Protein AF-A0A1H8GVK2-F1 (afdb_monomer)

Mean predicted aligned error: 4.05 Å

Structure (mmCIF, N/CA/C/O backbone):
data_AF-A0A1H8GVK2-F1
#
_entry.id   AF-A0A1H8GVK2-F1
#
loop_
_atom_site.group_PDB
_atom_site.id
_atom_site.type_symbol
_atom_site.label_atom_id
_atom_site.label_alt_id
_atom_site.label_comp_id
_atom_site.label_asym_id
_atom_site.label_entity_id
_atom_site.label_seq_id
_atom_site.pdbx_PDB_ins_code
_atom_site.Cartn_x
_atom_site.Cartn_y
_atom_site.Cartn_z
_atom_site.occupancy
_atom_site.B_iso_or_equiv
_atom_site.auth_seq_id
_atom_site.auth_comp_id
_atom_site.auth_asym_id
_atom_site.auth_atom_id
_atom_site.pdbx_PDB_model_num
ATOM 1 N N . MET A 1 1 ? -9.657 -11.598 -10.202 1.00 57.25 1 MET A N 1
ATOM 2 C CA . MET A 1 1 ? -8.894 -12.068 -9.024 1.00 57.25 1 MET A CA 1
ATOM 3 C C . MET A 1 1 ? -9.587 -13.313 -8.484 1.00 57.25 1 MET A C 1
ATOM 5 O O . MET A 1 1 ? -10.770 -13.488 -8.755 1.00 57.25 1 MET A O 1
ATOM 9 N N . SER A 1 2 ? -8.881 -14.233 -7.821 1.00 65.62 2 SER A N 1
ATOM 10 C CA . SER A 1 2 ? -9.543 -15.390 -7.204 1.00 65.62 2 SER A CA 1
ATOM 11 C C . SER A 1 2 ? -10.365 -14.915 -6.002 1.00 65.62 2 SER A C 1
ATOM 13 O O . SER A 1 2 ? -9.901 -14.083 -5.225 1.00 65.62 2 SER A O 1
ATOM 15 N N . ARG A 1 3 ? -11.577 -15.454 -5.830 1.00 71.75 3 ARG A N 1
ATOM 16 C CA . ARG A 1 3 ? -12.518 -15.092 -4.748 1.00 71.75 3 ARG A CA 1
ATOM 17 C C . ARG A 1 3 ? -11.887 -15.148 -3.344 1.00 71.75 3 ARG A C 1
ATOM 19 O O . ARG A 1 3 ? -12.294 -14.423 -2.450 1.00 71.75 3 ARG A O 1
ATOM 26 N N . ASN A 1 4 ? -10.864 -15.989 -3.181 1.00 83.06 4 ASN A N 1
ATOM 27 C CA . ASN A 1 4 ? -10.121 -16.180 -1.938 1.00 83.06 4 ASN A CA 1
ATOM 28 C C . ASN A 1 4 ? -9.144 -15.022 -1.627 1.00 83.06 4 ASN A C 1
ATOM 30 O O . ASN A 1 4 ? -8.971 -14.650 -0.472 1.00 83.06 4 ASN A O 1
ATOM 34 N N . LYS A 1 5 ? -8.533 -14.408 -2.656 1.00 85.19 5 LYS A N 1
ATOM 35 C CA . LYS A 1 5 ? -7.592 -13.281 -2.491 1.00 85.19 5 LYS A CA 1
ATOM 36 C C . LYS A 1 5 ? -8.316 -12.029 -1.985 1.00 85.19 5 LYS A C 1
ATOM 38 O O . LYS A 1 5 ? -7.831 -11.357 -1.083 1.00 85.19 5 LYS A O 1
ATOM 43 N N . GLU A 1 6 ? -9.484 -11.736 -2.553 1.00 88.44 6 GLU A N 1
ATOM 44 C CA . GLU A 1 6 ? -10.308 -10.584 -2.160 1.00 88.44 6 GLU A CA 1
ATOM 45 C C . GLU A 1 6 ? -10.819 -10.703 -0.720 1.00 88.44 6 GLU A C 1
ATOM 47 O O . GLU A 1 6 ? -10.775 -9.729 0.030 1.00 88.44 6 GLU A O 1
ATOM 52 N N . GLU A 1 7 ? -11.254 -11.898 -0.318 1.00 91.88 7 GLU A N 1
ATOM 53 C CA . GLU A 1 7 ? -11.709 -12.155 1.049 1.00 91.88 7 GLU A CA 1
ATOM 54 C C . GLU A 1 7 ? -10.575 -11.981 2.065 1.00 91.88 7 GLU A C 1
ATOM 56 O O . GLU A 1 7 ? -10.741 -11.290 3.071 1.00 91.88 7 GLU A O 1
ATOM 61 N N . LEU A 1 8 ? -9.385 -12.509 1.762 1.00 93.06 8 LEU A N 1
ATOM 62 C CA . LEU A 1 8 ? -8.211 -12.339 2.615 1.00 93.06 8 LEU A CA 1
ATOM 63 C C . LEU A 1 8 ? -7.835 -10.859 2.788 1.00 93.06 8 LEU A C 1
ATOM 65 O O . LEU A 1 8 ? -7.588 -10.410 3.905 1.00 93.06 8 LEU A O 1
ATOM 69 N N . ILE A 1 9 ? -7.851 -10.076 1.704 1.00 93.75 9 ILE A N 1
ATOM 70 C CA . ILE A 1 9 ? -7.596 -8.628 1.759 1.00 93.75 9 ILE A CA 1
ATOM 71 C C . ILE A 1 9 ? -8.624 -7.924 2.653 1.00 93.75 9 ILE A C 1
ATOM 73 O O . ILE A 1 9 ? -8.256 -7.054 3.441 1.00 93.75 9 ILE A O 1
ATOM 77 N N . ARG A 1 10 ? -9.907 -8.296 2.563 1.00 93.50 10 ARG A N 1
ATOM 78 C CA . ARG A 1 10 ? -10.968 -7.707 3.395 1.00 93.50 10 ARG A CA 1
ATOM 79 C C . ARG A 1 10 ? -10.780 -8.015 4.875 1.00 93.50 10 ARG A C 1
ATOM 81 O O . ARG A 1 10 ? -10.919 -7.108 5.691 1.00 93.50 10 ARG A O 1
ATOM 88 N N . GLN A 1 11 ? -10.440 -9.255 5.215 1.00 94.81 11 GLN A N 1
ATOM 89 C CA . GLN A 1 11 ? -10.180 -9.657 6.600 1.00 94.81 11 GLN A CA 1
ATOM 90 C C . GLN A 1 11 ? -8.960 -8.929 7.174 1.00 94.81 11 GLN A C 1
ATOM 92 O O . GLN A 1 11 ? -9.027 -8.384 8.276 1.00 94.81 11 GLN A O 1
ATOM 97 N N . LEU A 1 12 ? -7.877 -8.832 6.396 1.00 96.31 12 LEU A N 1
ATOM 98 C CA . LEU A 1 12 ? -6.704 -8.042 6.770 1.00 96.31 12 LEU A CA 1
ATOM 99 C C . LEU A 1 12 ? -7.055 -6.560 6.953 1.00 96.31 12 LEU A C 1
ATOM 101 O O . LEU A 1 12 ? -6.561 -5.929 7.883 1.00 96.31 12 LEU A O 1
ATOM 105 N N . ALA A 1 13 ? -7.928 -6.003 6.108 1.00 95.81 13 ALA A N 1
ATOM 106 C CA . ALA A 1 13 ? -8.309 -4.597 6.189 1.00 95.81 13 ALA A CA 1
ATOM 107 C C . ALA A 1 13 ? -9.042 -4.272 7.497 1.00 95.81 13 ALA A C 1
ATOM 109 O O . ALA A 1 13 ? -8.780 -3.222 8.070 1.00 95.81 13 ALA A O 1
ATOM 110 N N . ILE A 1 14 ? -9.909 -5.168 7.988 1.00 95.94 14 ILE A N 1
ATOM 111 C CA . ILE A 1 14 ? -10.600 -4.997 9.280 1.00 95.94 14 ILE A CA 1
ATOM 112 C C . ILE A 1 14 ? -9.579 -4.936 10.418 1.00 95.94 14 ILE A C 1
ATOM 114 O O . ILE A 1 14 ? -9.578 -3.983 11.192 1.00 95.94 14 ILE A O 1
ATOM 118 N N . LYS A 1 15 ? -8.656 -5.902 10.464 1.00 96.31 15 LYS A N 1
ATOM 119 C CA . LYS A 1 15 ? -7.621 -5.954 11.502 1.00 96.31 15 LYS A CA 1
ATOM 120 C C . LYS A 1 15 ? -6.723 -4.710 11.486 1.00 96.31 15 LYS A C 1
ATOM 122 O O . LYS A 1 15 ? -6.483 -4.100 12.521 1.00 96.31 15 LYS A O 1
ATOM 127 N N . ILE A 1 16 ? -6.250 -4.309 10.305 1.00 95.75 16 ILE A N 1
ATOM 128 C CA . ILE A 1 16 ? -5.395 -3.122 10.155 1.00 95.75 16 ILE A CA 1
ATOM 129 C C . ILE A 1 16 ? -6.167 -1.844 10.509 1.00 95.75 16 ILE A C 1
ATOM 131 O O . ILE A 1 16 ? -5.592 -0.913 11.065 1.00 95.75 16 ILE A O 1
ATOM 135 N N . GLU A 1 17 ? -7.460 -1.771 10.188 1.00 94.88 17 GLU A N 1
ATOM 136 C CA . GLU A 1 17 ? -8.309 -0.638 10.556 1.00 94.88 17 GLU A CA 1
ATOM 137 C C . GLU A 1 17 ? -8.415 -0.480 12.078 1.00 94.88 17 GLU A C 1
ATOM 139 O O . GLU A 1 17 ? -8.245 0.636 12.571 1.00 94.88 17 GLU A O 1
ATOM 144 N N . GLU A 1 18 ? -8.645 -1.570 12.814 1.00 9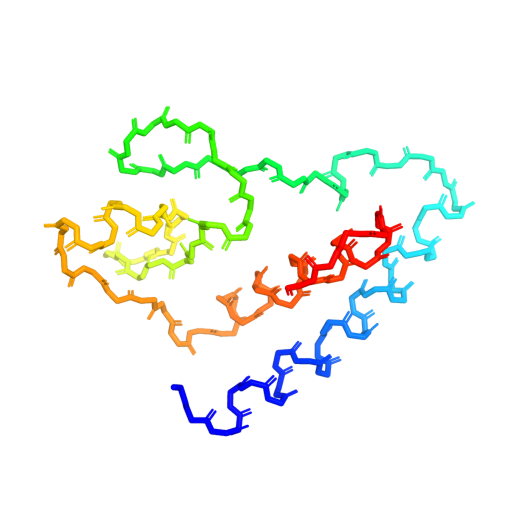5.00 18 GLU A N 1
ATOM 145 C CA . GLU A 1 18 ? -8.667 -1.573 14.284 1.00 95.00 18 GLU A CA 1
ATOM 146 C C . GLU A 1 18 ? -7.331 -1.078 14.857 1.00 95.00 18 GLU A C 1
ATOM 148 O O . GLU A 1 18 ? -7.305 -0.122 15.635 1.00 95.00 18 GLU A O 1
ATOM 153 N N . GLU A 1 19 ? -6.209 -1.629 14.383 1.00 93.25 19 GLU A N 1
ATOM 154 C CA . GLU A 1 19 ? -4.863 -1.221 14.810 1.00 93.25 19 GLU A CA 1
ATOM 155 C C . GLU A 1 19 ? -4.577 0.265 14.515 1.00 93.25 19 GLU A C 1
ATOM 157 O O . GLU A 1 19 ? -4.022 0.987 15.350 1.00 93.25 19 GLU A O 1
ATOM 162 N N . LEU A 1 20 ? -4.964 0.755 13.332 1.00 92.06 20 LEU A N 1
ATOM 163 C CA . LEU A 1 20 ? -4.798 2.160 12.953 1.00 92.06 20 LEU A CA 1
ATOM 164 C C . LEU A 1 20 ? -5.650 3.084 13.829 1.00 92.06 20 LEU A C 1
ATOM 166 O O . LEU A 1 20 ? -5.158 4.133 14.248 1.00 92.06 20 LEU A O 1
ATOM 170 N N . ARG A 1 21 ? -6.903 2.715 14.121 1.00 90.81 21 ARG A N 1
ATOM 171 C CA . ARG A 1 21 ? -7.797 3.493 14.995 1.00 90.81 21 ARG A CA 1
ATOM 172 C C . ARG A 1 21 ? -7.239 3.589 16.412 1.00 90.81 21 ARG A C 1
ATOM 174 O O . ARG A 1 21 ? -7.174 4.695 16.947 1.00 90.81 21 ARG A O 1
ATOM 181 N N . ASP A 1 22 ? -6.750 2.485 16.967 1.00 92.19 22 ASP A N 1
ATOM 182 C CA . ASP A 1 22 ? -6.116 2.460 18.289 1.00 92.19 22 ASP A CA 1
ATOM 183 C C . ASP A 1 22 ? -4.874 3.353 18.360 1.00 92.19 22 ASP A C 1
ATOM 185 O O . ASP A 1 22 ? -4.652 4.047 19.355 1.00 92.19 22 ASP A O 1
ATOM 189 N N . MET A 1 23 ? -4.057 3.377 17.302 1.00 89.56 23 MET A N 1
ATOM 190 C CA . MET A 1 23 ? -2.911 4.286 17.225 1.00 89.56 23 MET A CA 1
ATOM 191 C C . MET A 1 23 ? -3.347 5.751 17.130 1.00 89.56 23 MET A C 1
ATOM 193 O O . MET A 1 23 ? -2.784 6.592 17.825 1.00 89.56 23 MET A O 1
ATOM 197 N N . ILE A 1 24 ? -4.366 6.064 16.324 1.00 87.38 24 ILE A N 1
ATOM 198 C CA . ILE A 1 24 ? -4.896 7.431 16.178 1.00 87.38 24 ILE A CA 1
ATOM 199 C C . ILE A 1 24 ? -5.444 7.967 17.509 1.00 87.38 24 ILE A C 1
ATOM 201 O O . ILE A 1 24 ? -5.267 9.148 17.808 1.00 87.38 24 ILE A O 1
ATOM 205 N N . LEU A 1 25 ? -6.064 7.114 18.332 1.00 86.81 25 LEU A N 1
ATOM 206 C CA . LEU A 1 25 ? -6.542 7.494 19.668 1.00 86.81 25 LEU A CA 1
ATOM 207 C C . LEU A 1 25 ? -5.403 7.895 20.618 1.00 86.81 25 LEU A C 1
ATOM 209 O O . LEU A 1 25 ? -5.608 8.730 21.496 1.00 86.81 25 LEU A O 1
ATOM 213 N N . LYS A 1 26 ? -4.202 7.331 20.439 1.00 89.50 26 LYS A N 1
ATOM 214 C CA . LYS A 1 26 ? -3.009 7.669 21.236 1.00 89.50 26 LYS A CA 1
ATOM 215 C C . LYS A 1 26 ? -2.338 8.968 20.774 1.00 89.50 26 LYS A C 1
ATOM 217 O O . LYS A 1 26 ? -1.564 9.549 21.530 1.00 89.50 26 LYS A O 1
ATOM 222 N N . GLY A 1 27 ? -2.640 9.433 19.563 1.00 83.44 27 GLY A N 1
ATOM 223 C CA . GLY A 1 27 ? -2.157 10.698 19.019 1.00 83.44 27 GLY A CA 1
ATOM 224 C C . GLY A 1 27 ? -2.356 10.803 17.502 1.00 83.44 27 GLY A C 1
ATOM 225 O O . GLY A 1 27 ? -2.469 9.791 16.807 1.00 83.44 27 GLY A O 1
ATOM 226 N N . PRO A 1 28 ? -2.391 12.024 16.938 1.00 75.69 28 PRO A N 1
ATOM 227 C CA . PRO A 1 28 ? -2.525 12.199 15.500 1.00 75.69 28 PRO A CA 1
ATOM 228 C C . PRO A 1 28 ? -1.286 11.664 14.770 1.00 75.69 28 PRO A C 1
ATOM 230 O O . PRO A 1 28 ? -0.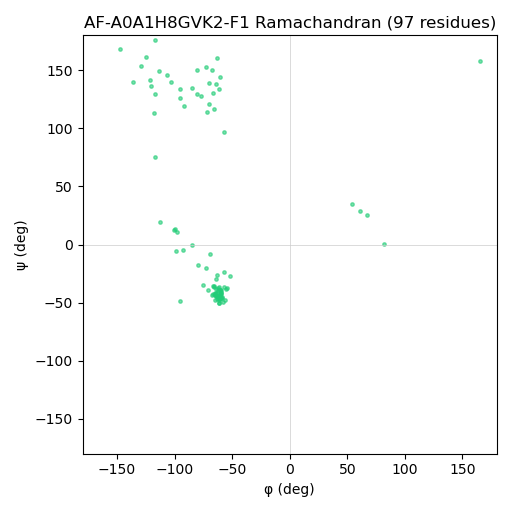186 12.201 14.892 1.00 75.69 28 PRO A O 1
ATOM 233 N N . HIS A 1 29 ? -1.489 10.637 13.944 1.00 80.56 29 HIS A N 1
ATOM 234 C CA . HIS A 1 29 ? -0.457 10.050 13.088 1.00 80.56 29 HIS A CA 1
ATOM 235 C C . HIS A 1 29 ? -0.815 10.213 11.597 1.00 80.56 29 HIS A C 1
ATOM 237 O O . HIS A 1 29 ? -1.227 9.253 10.938 1.00 80.56 29 HIS A O 1
ATOM 243 N N . PRO A 1 30 ? -0.674 11.425 11.023 1.00 77.44 30 PRO A N 1
ATOM 244 C CA . PRO A 1 30 ? -1.068 11.700 9.637 1.00 77.44 30 PRO A CA 1
ATOM 245 C C . PRO A 1 30 ? -0.266 10.891 8.605 1.00 77.44 30 PRO A C 1
ATOM 247 O O . PRO A 1 30 ? -0.776 10.587 7.528 1.00 77.44 30 PRO A O 1
ATOM 250 N N . SER A 1 31 ? 0.963 10.486 8.937 1.00 80.31 31 SER A N 1
ATOM 251 C CA . SER A 1 31 ? 1.785 9.612 8.092 1.00 80.31 31 SER A CA 1
ATOM 252 C C . SER A 1 31 ? 1.208 8.198 7.961 1.00 80.31 31 SER A C 1
ATOM 254 O O . SER A 1 31 ? 1.260 7.621 6.876 1.00 80.31 31 SER A O 1
ATOM 256 N N . LEU A 1 32 ? 0.599 7.660 9.025 1.00 78.62 32 LEU A N 1
ATOM 257 C CA . LEU A 1 32 ? 0.017 6.311 9.043 1.00 78.62 32 LEU A CA 1
ATOM 258 C C . LEU A 1 32 ? -1.279 6.212 8.228 1.00 78.62 32 LEU A C 1
ATOM 260 O O . LEU A 1 32 ? -1.657 5.123 7.806 1.00 78.62 32 LEU A O 1
ATOM 264 N N . THR A 1 33 ? -1.932 7.348 7.968 1.00 84.31 33 THR A N 1
ATOM 265 C CA . THR A 1 33 ? -3.181 7.441 7.193 1.00 84.31 33 THR A CA 1
ATOM 266 C C . THR A 1 33 ? -3.001 8.162 5.853 1.00 84.31 33 THR A C 1
ATOM 268 O O . THR A 1 33 ? -3.965 8.639 5.239 1.00 84.31 33 THR A O 1
ATOM 271 N N . SER A 1 34 ? -1.763 8.264 5.361 1.00 91.50 34 SER A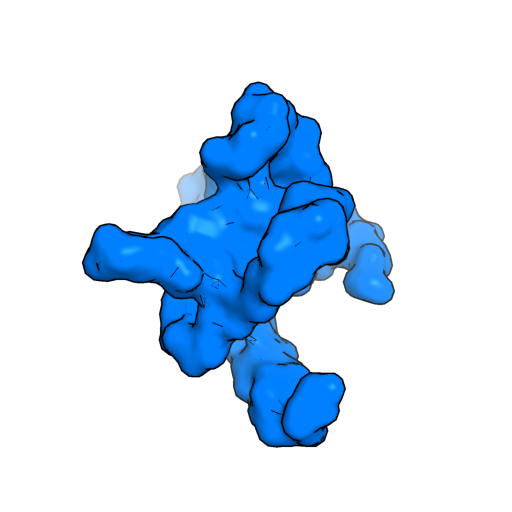 N 1
ATOM 272 C CA . SER A 1 34 ? -1.495 8.861 4.054 1.00 91.50 34 SER A CA 1
ATOM 273 C C . SER A 1 34 ? -2.067 8.000 2.923 1.00 91.50 34 SER A C 1
ATOM 275 O O . SER A 1 34 ? -1.816 6.798 2.833 1.00 91.50 34 SER A O 1
ATOM 277 N N . LEU A 1 35 ? -2.809 8.649 2.022 1.00 93.94 35 LEU A N 1
ATOM 278 C CA . LEU A 1 35 ? -3.281 8.060 0.765 1.00 93.94 35 LEU A CA 1
ATOM 279 C C . LEU A 1 35 ? -2.388 8.435 -0.419 1.00 93.94 35 LEU A C 1
ATOM 281 O O . LEU A 1 35 ? -2.759 8.180 -1.559 1.00 93.94 35 LEU A O 1
ATOM 285 N N . SER A 1 36 ? -1.223 9.030 -0.170 1.00 95.06 36 SER A N 1
ATOM 286 C CA . SER A 1 36 ? -0.218 9.276 -1.200 1.00 95.06 36 SER A CA 1
ATOM 287 C C . SER A 1 36 ? 0.813 8.151 -1.194 1.00 95.06 36 SER A C 1
ATOM 289 O O . SER A 1 36 ? 1.287 7.746 -0.131 1.00 95.06 36 SER A O 1
ATOM 291 N N . ALA A 1 37 ? 1.155 7.642 -2.373 1.00 95.62 37 ALA A N 1
ATOM 292 C CA . ALA A 1 37 ? 2.180 6.628 -2.573 1.00 95.62 37 ALA A CA 1
ATOM 293 C C . ALA A 1 37 ? 3.052 6.987 -3.778 1.00 95.62 37 ALA A C 1
ATOM 295 O O . ALA A 1 37 ? 2.555 7.461 -4.797 1.00 95.62 37 ALA A O 1
ATOM 296 N N . PHE A 1 38 ? 4.356 6.759 -3.659 1.00 96.69 38 PHE A N 1
ATOM 297 C CA . PHE A 1 38 ? 5.320 7.032 -4.719 1.00 96.69 38 PHE A CA 1
ATOM 298 C C . PHE A 1 38 ? 5.408 5.853 -5.691 1.00 96.69 38 PHE A C 1
ATOM 300 O O . PHE A 1 38 ? 5.483 4.706 -5.256 1.00 96.69 38 PHE A O 1
ATOM 307 N N . CYS A 1 39 ? 5.395 6.127 -6.996 1.00 97.81 39 CYS A N 1
ATOM 308 C CA . CYS A 1 39 ? 5.609 5.117 -8.028 1.00 97.81 39 CYS A CA 1
ATOM 309 C C . CYS A 1 39 ? 7.092 5.036 -8.406 1.00 97.81 39 CYS A C 1
ATOM 311 O O . CYS A 1 39 ? 7.631 5.983 -8.980 1.00 97.81 39 CYS A O 1
ATOM 313 N N . SER A 1 40 ? 7.727 3.879 -8.211 1.00 96.94 40 SER A N 1
ATOM 314 C CA . SER A 1 40 ? 9.144 3.675 -8.555 1.00 96.94 40 SER A CA 1
ATOM 315 C C . SER A 1 40 ? 9.426 3.653 -10.063 1.00 96.94 40 SER A C 1
ATOM 317 O O . SER A 1 40 ? 10.584 3.649 -10.463 1.00 96.94 40 SER A O 1
ATOM 319 N N . CYS A 1 41 ? 8.395 3.642 -10.919 1.00 96.62 41 CYS A N 1
ATOM 320 C CA . CYS A 1 41 ? 8.567 3.650 -12.376 1.00 96.62 41 CYS A CA 1
ATOM 321 C C . CYS A 1 41 ? 8.489 5.051 -12.997 1.00 96.62 41 CYS A C 1
ATOM 323 O O . CYS A 1 41 ? 9.323 5.373 -13.838 1.00 96.62 41 CYS A O 1
ATOM 325 N N . CYS A 1 42 ? 7.472 5.854 -12.662 1.00 97.25 42 CYS A N 1
ATOM 326 C CA . CYS A 1 42 ? 7.311 7.207 -13.218 1.00 97.25 42 CYS A CA 1
ATOM 327 C C . CYS A 1 42 ? 7.815 8.314 -12.289 1.00 97.25 42 CYS A C 1
ATOM 329 O O . CYS A 1 42 ? 7.836 9.466 -12.702 1.00 97.25 42 CYS A O 1
ATOM 331 N N . LEU A 1 43 ? 8.233 7.965 -11.067 1.00 97.44 43 LEU A N 1
ATOM 332 C CA . LEU A 1 43 ? 8.746 8.888 -10.053 1.00 97.44 43 LEU A CA 1
ATOM 333 C C . LEU A 1 43 ? 7.734 9.964 -9.623 1.00 97.44 43 LEU A C 1
ATOM 335 O O . LEU A 1 43 ? 8.108 11.054 -9.195 1.00 97.44 43 LEU A O 1
ATOM 339 N N . GLU A 1 44 ? 6.442 9.646 -9.706 1.00 97.81 44 GLU A N 1
ATOM 340 C CA . GLU A 1 44 ? 5.354 10.533 -9.297 1.00 97.81 44 GLU A CA 1
ATOM 341 C C . GLU A 1 44 ? 4.598 9.980 -8.089 1.00 97.81 44 GLU A C 1
ATOM 343 O O . GLU A 1 44 ? 4.428 8.765 -7.927 1.00 97.81 44 GLU A O 1
ATOM 348 N N . PHE A 1 45 ? 4.075 10.892 -7.269 1.00 97.00 45 PHE A N 1
ATOM 349 C CA . PHE A 1 45 ? 3.117 10.556 -6.223 1.00 97.00 45 PHE A CA 1
ATOM 350 C C . PHE A 1 45 ? 1.737 10.324 -6.825 1.00 97.00 45 PHE A C 1
ATOM 352 O O . PHE A 1 45 ? 1.197 11.164 -7.542 1.00 97.00 45 PHE A O 1
ATOM 359 N N . ARG A 1 46 ? 1.147 9.180 -6.498 1.00 97.25 46 ARG A N 1
ATOM 360 C CA . ARG A 1 46 ? -0.182 8.764 -6.930 1.00 97.25 46 ARG A CA 1
ATOM 361 C C . ARG A 1 46 ? -1.035 8.433 -5.713 1.00 97.25 46 ARG A C 1
ATOM 363 O O . ARG A 1 46 ? -0.531 8.185 -4.618 1.00 97.25 46 ARG A O 1
ATOM 370 N N . HIS A 1 47 ? -2.349 8.415 -5.907 1.00 96.19 47 HIS A N 1
ATOM 371 C CA . HIS A 1 47 ? -3.245 7.919 -4.870 1.00 96.19 47 HIS A CA 1
ATOM 372 C C . HIS A 1 47 ? -2.917 6.447 -4.584 1.00 96.19 47 HIS A C 1
ATOM 374 O O . HIS A 1 47 ? -2.795 5.655 -5.516 1.00 96.19 47 HIS A O 1
ATOM 380 N N . ARG A 1 48 ? -2.817 6.063 -3.312 1.00 95.06 48 ARG A N 1
ATOM 381 C CA . ARG A 1 48 ? -2.406 4.728 -2.851 1.00 95.06 48 ARG A CA 1
ATOM 382 C C . ARG 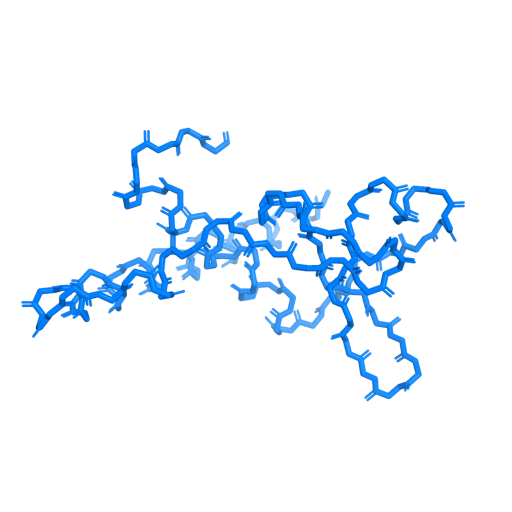A 1 48 ? -3.248 3.605 -3.468 1.00 95.06 48 ARG A C 1
ATOM 384 O O . ARG A 1 48 ? -2.712 2.586 -3.881 1.00 95.06 48 ARG A O 1
ATOM 391 N N . LYS A 1 49 ? -4.554 3.848 -3.648 1.00 95.56 49 LYS A N 1
ATOM 392 C CA . LYS A 1 49 ? -5.488 2.948 -4.363 1.00 95.56 49 LYS A CA 1
ATOM 393 C C . LYS A 1 49 ? -5.085 2.622 -5.810 1.00 95.56 49 LYS A C 1
ATOM 395 O O . LYS A 1 49 ? -5.484 1.587 -6.328 1.00 95.56 49 LYS A O 1
ATOM 400 N N . ASN A 1 50 ? -4.281 3.478 -6.439 1.00 97.00 50 ASN A N 1
ATOM 401 C CA . ASN A 1 50 ? -3.781 3.330 -7.806 1.00 97.00 50 ASN A CA 1
ATOM 402 C C . ASN A 1 50 ? -2.345 2.785 -7.845 1.00 97.00 50 ASN A C 1
ATOM 404 O O . ASN A 1 50 ? -1.694 2.885 -8.883 1.00 97.00 50 ASN A O 1
ATOM 408 N N . VAL A 1 51 ? -1.828 2.258 -6.733 1.00 97.62 51 VAL A N 1
ATOM 409 C CA . VAL A 1 51 ? -0.484 1.681 -6.625 1.00 97.62 51 VAL A CA 1
ATOM 410 C C . VAL A 1 51 ? -0.589 0.226 -6.174 1.00 97.62 51 VAL A C 1
ATOM 412 O O . VAL A 1 51 ? -1.454 -0.131 -5.367 1.00 97.62 51 VAL A O 1
ATOM 415 N N . ARG A 1 52 ? 0.266 -0.630 -6.732 1.00 97.25 52 ARG A N 1
ATOM 416 C CA . ARG A 1 52 ? 0.428 -2.043 -6.373 1.00 97.25 52 ARG A CA 1
ATOM 417 C C . ARG A 1 52 ? 1.898 -2.339 -6.125 1.00 97.25 52 ARG A C 1
ATOM 419 O O . ARG A 1 52 ? 2.759 -1.671 -6.693 1.00 97.25 52 ARG A O 1
ATOM 426 N N . LEU A 1 53 ? 2.176 -3.346 -5.307 1.00 97.44 53 LEU A N 1
ATOM 427 C CA . LEU A 1 53 ? 3.527 -3.882 -5.201 1.00 97.44 53 LEU A CA 1
ATOM 428 C C . LEU A 1 53 ? 3.773 -4.836 -6.370 1.00 97.44 53 LEU A C 1
ATOM 430 O O . LEU A 1 53 ? 2.952 -5.708 -6.658 1.00 97.44 53 LEU A O 1
ATOM 434 N N . VAL A 1 54 ? 4.884 -4.633 -7.069 1.00 96.81 54 VAL A N 1
ATOM 435 C CA . VAL A 1 54 ? 5.321 -5.451 -8.202 1.00 96.81 54 VAL A CA 1
ATOM 436 C C . VAL A 1 54 ? 6.638 -6.103 -7.826 1.00 96.81 54 VAL A C 1
ATOM 438 O O . VAL A 1 54 ? 7.572 -5.417 -7.411 1.00 96.81 54 VAL A O 1
ATOM 441 N N . LYS A 1 55 ? 6.714 -7.421 -8.012 1.00 94.44 55 LYS A N 1
ATOM 442 C CA . LYS A 1 55 ? 7.941 -8.178 -7.783 1.00 94.44 55 LYS A CA 1
ATOM 443 C C . LYS A 1 55 ? 8.976 -7.842 -8.859 1.00 94.44 55 LYS A C 1
ATOM 445 O O . LYS A 1 55 ? 8.721 -8.040 -10.046 1.00 94.44 55 LYS A O 1
ATOM 450 N N . MET A 1 56 ? 10.124 -7.345 -8.420 1.00 89.50 56 MET A N 1
ATOM 451 C CA . MET A 1 56 ? 11.326 -7.068 -9.207 1.00 89.50 56 MET A CA 1
ATOM 452 C C . MET A 1 56 ? 12.468 -7.961 -8.698 1.00 89.50 56 MET A C 1
ATOM 454 O O . MET A 1 56 ? 12.281 -8.719 -7.744 1.00 89.50 56 MET A O 1
ATOM 458 N N . ASP A 1 57 ? 13.636 -7.920 -9.339 1.00 85.25 57 ASP A N 1
ATOM 459 C CA . ASP A 1 57 ? 14.786 -8.758 -8.975 1.00 85.25 57 ASP A CA 1
ATOM 460 C C . ASP A 1 57 ? 15.203 -8.556 -7.506 1.00 85.25 57 ASP A C 1
ATOM 462 O O . ASP A 1 57 ? 15.924 -7.623 -7.164 1.00 85.25 57 ASP A O 1
ATOM 466 N 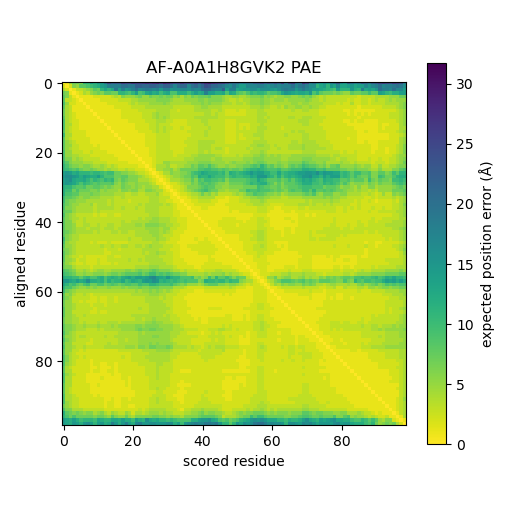N . GLY A 1 58 ? 14.730 -9.452 -6.634 1.00 82.38 58 GLY A N 1
ATOM 467 C CA . GLY A 1 58 ? 15.032 -9.471 -5.202 1.00 82.38 58 GLY A CA 1
ATOM 468 C C . GLY A 1 58 ? 14.209 -8.525 -4.318 1.00 82.38 58 GLY A C 1
ATOM 469 O O . GLY A 1 58 ? 14.433 -8.540 -3.112 1.00 82.38 58 GLY A O 1
ATOM 470 N N . ASP A 1 59 ? 13.268 -7.747 -4.864 1.00 90.50 59 ASP A N 1
ATOM 471 C CA . ASP A 1 59 ? 12.509 -6.741 -4.099 1.00 90.50 59 ASP A CA 1
ATOM 472 C C . ASP A 1 59 ? 11.063 -6.561 -4.606 1.00 90.50 59 ASP A C 1
ATOM 474 O O . ASP A 1 59 ? 10.696 -7.034 -5.686 1.00 90.50 59 ASP A O 1
ATOM 478 N N . GLU A 1 60 ? 10.232 -5.852 -3.841 1.00 94.50 60 GLU A N 1
ATOM 479 C CA . GLU A 1 60 ? 8.879 -5.447 -4.219 1.00 94.50 60 GLU A CA 1
ATOM 480 C C . GLU A 1 60 ? 8.740 -3.931 -4.258 1.00 94.50 60 GLU A C 1
ATOM 482 O O . GLU A 1 60 ? 8.771 -3.241 -3.239 1.00 94.50 60 GLU A O 1
ATOM 487 N N . LEU A 1 61 ? 8.526 -3.397 -5.459 1.00 96.31 61 LEU A N 1
ATOM 488 C CA . LEU A 1 61 ? 8.462 -1.956 -5.660 1.00 96.31 61 LEU A CA 1
ATOM 489 C C . LEU A 1 61 ? 7.018 -1.471 -5.827 1.00 96.31 61 LEU A C 1
ATOM 491 O O . LEU A 1 61 ? 6.228 -2.111 -6.530 1.00 96.31 61 LEU A O 1
ATOM 495 N N . PRO A 1 62 ? 6.658 -0.313 -5.243 1.00 97.00 62 PRO A N 1
ATOM 496 C CA . PRO A 1 62 ? 5.366 0.315 -5.470 1.00 97.00 62 PRO A CA 1
ATOM 497 C C . PRO A 1 62 ? 5.301 0.899 -6.883 1.00 97.00 62 PRO A C 1
ATOM 499 O O . PRO A 1 62 ? 5.998 1.857 -7.213 1.00 97.00 62 PRO A O 1
ATOM 502 N N . ILE A 1 63 ? 4.432 0.353 -7.730 1.00 97.94 63 ILE A N 1
ATOM 503 C CA . ILE A 1 63 ? 4.219 0.813 -9.104 1.00 97.94 63 ILE A CA 1
ATOM 504 C C . ILE A 1 63 ? 2.758 1.232 -9.291 1.00 97.94 63 ILE A C 1
ATOM 506 O O . ILE A 1 63 ? 1.837 0.550 -8.843 1.00 97.94 63 ILE A O 1
ATOM 510 N N . CYS A 1 64 ? 2.523 2.361 -9.963 1.00 98.19 64 CYS A N 1
ATOM 511 C CA . CYS A 1 64 ? 1.169 2.792 -10.291 1.00 98.19 64 CYS A CA 1
ATOM 512 C C . CYS A 1 64 ? 0.539 1.936 -11.402 1.00 98.19 64 CYS A C 1
ATOM 514 O O . CYS A 1 64 ? 1.238 1.419 -12.276 1.00 98.19 64 CYS A O 1
ATOM 516 N N . LEU A 1 65 ? -0.793 1.839 -11.402 1.00 97.56 65 LEU A N 1
ATOM 517 C CA . LEU A 1 65 ? -1.548 1.047 -12.381 1.00 97.56 65 LEU A CA 1
ATOM 518 C C . LEU A 1 65 ? -1.222 1.440 -13.835 1.00 97.56 65 LEU A C 1
ATOM 520 O O . LEU A 1 65 ? -1.046 0.561 -14.673 1.00 97.56 65 LEU A O 1
ATOM 524 N N . GLU A 1 66 ? -1.034 2.735 -14.117 1.00 97.75 66 GLU A N 1
ATOM 525 C CA . GLU A 1 66 ? -0.645 3.229 -15.451 1.00 97.75 66 GLU A CA 1
ATOM 526 C C . GLU A 1 66 ? 0.715 2.673 -15.912 1.00 97.75 66 GLU A C 1
ATOM 528 O O . GLU A 1 66 ? 0.890 2.287 -17.069 1.00 97.75 66 GLU A O 1
ATOM 533 N N . CYS A 1 67 ? 1.707 2.630 -15.017 1.00 98.00 67 CYS A N 1
ATOM 534 C CA . CYS A 1 67 ? 3.025 2.080 -15.327 1.00 98.00 67 CYS A CA 1
ATOM 535 C C . CYS A 1 67 ? 2.978 0.561 -15.483 1.00 98.00 67 CYS A C 1
ATOM 537 O O . CYS A 1 67 ? 3.633 0.028 -16.380 1.00 98.00 67 CYS A O 1
ATOM 539 N N . MET A 1 68 ? 2.192 -0.127 -14.649 1.00 97.38 68 MET A N 1
ATOM 540 C CA . MET A 1 68 ? 1.989 -1.570 -14.767 1.00 97.38 68 MET A CA 1
ATOM 541 C C . MET A 1 68 ? 1.381 -1.943 -16.115 1.00 97.38 68 MET A C 1
ATOM 543 O O . MET A 1 68 ? 1.887 -2.851 -16.768 1.00 97.38 68 MET A O 1
ATOM 547 N N 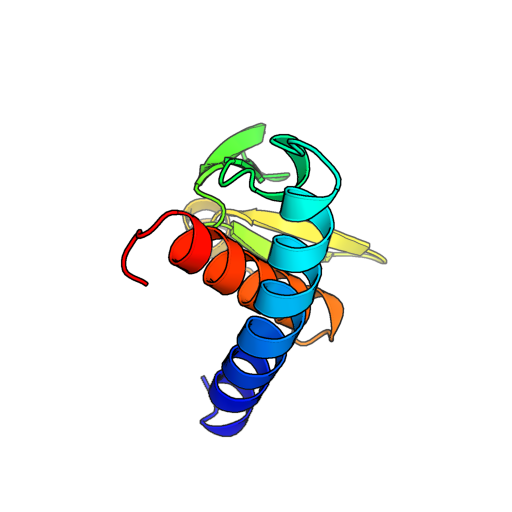. GLU A 1 69 ? 0.351 -1.221 -16.558 1.00 97.31 69 GLU A N 1
ATOM 548 C CA . GLU A 1 69 ? -0.304 -1.459 -17.845 1.00 97.31 69 GLU A CA 1
ATOM 549 C C . GLU A 1 69 ? 0.673 -1.266 -19.014 1.00 97.31 69 GLU A C 1
ATOM 551 O O . GLU A 1 69 ? 0.851 -2.170 -19.833 1.00 97.31 69 GLU A O 1
ATOM 556 N N . LYS A 1 70 ? 1.400 -0.138 -19.042 1.00 97.25 70 LYS A N 1
ATOM 557 C CA . LYS A 1 70 ? 2.396 0.165 -20.089 1.00 97.25 70 LYS A CA 1
ATOM 558 C C . LYS A 1 70 ? 3.516 -0.872 -20.166 1.00 97.25 70 LYS A C 1
ATOM 560 O O . LYS A 1 70 ? 3.981 -1.201 -21.255 1.00 97.25 70 LYS A O 1
ATOM 565 N N . ARG A 1 71 ? 3.980 -1.362 -19.013 1.00 94.94 71 ARG A N 1
ATOM 566 C CA . ARG A 1 71 ? 5.095 -2.317 -18.907 1.00 94.94 71 ARG A CA 1
ATOM 567 C C . ARG A 1 71 ? 4.640 -3.778 -18.894 1.00 94.94 71 ARG A C 1
ATOM 569 O O . ARG A 1 71 ? 5.490 -4.663 -18.915 1.00 94.94 71 ARG A O 1
ATOM 576 N N . LYS A 1 72 ? 3.326 -4.034 -18.883 1.00 95.75 72 LYS A N 1
ATOM 577 C CA . LYS A 1 72 ? 2.711 -5.361 -18.714 1.00 95.75 72 LYS A CA 1
ATOM 578 C C . LYS A 1 72 ? 3.199 -6.091 -17.456 1.00 95.75 72 LYS A C 1
ATOM 580 O O . LYS A 1 72 ? 3.347 -7.314 -17.454 1.00 95.75 72 LYS A O 1
ATOM 585 N N . TRP A 1 73 ? 3.456 -5.342 -16.386 1.00 95.25 73 TRP A N 1
ATOM 586 C CA . TRP A 1 73 ? 3.833 -5.913 -15.097 1.00 95.25 73 TRP A CA 1
ATOM 587 C C . TRP A 1 73 ? 2.610 -6.410 -14.334 1.00 95.25 73 TRP A C 1
ATOM 589 O O . TRP A 1 73 ? 1.510 -5.874 -14.467 1.00 95.25 73 TRP A O 1
ATOM 599 N N . LYS A 1 74 ? 2.816 -7.444 -13.518 1.00 94.44 74 LYS A N 1
ATOM 600 C CA . LYS A 1 74 ? 1.778 -8.036 -12.675 1.00 94.44 74 LYS A CA 1
ATOM 601 C C . LYS A 1 74 ? 2.004 -7.648 -11.221 1.00 94.44 74 LYS A C 1
ATOM 603 O O . LYS A 1 74 ? 3.141 -7.497 -10.785 1.00 94.44 74 LYS A O 1
ATOM 608 N N . GLU A 1 75 ? 0.905 -7.483 -10.497 1.00 95.50 75 GLU A N 1
ATOM 609 C CA . GLU A 1 75 ? 0.936 -7.333 -9.044 1.00 95.50 75 GLU A CA 1
ATOM 610 C C . GLU A 1 75 ? 1.553 -8.587 -8.413 1.00 95.50 75 GLU A C 1
ATOM 612 O O . GLU A 1 75 ? 1.347 -9.697 -8.911 1.00 95.50 75 GLU A O 1
ATOM 617 N N . SER A 1 76 ? 2.310 -8.401 -7.335 1.00 94.75 76 SER A N 1
ATOM 618 C CA . SER A 1 76 ? 2.846 -9.511 -6.559 1.00 94.75 76 SER A CA 1
ATOM 619 C C . SER A 1 76 ? 1.734 -10.282 -5.834 1.00 94.75 76 SER A C 1
ATOM 621 O O . SER A 1 76 ? 0.690 -9.744 -5.459 1.00 94.75 76 SER A O 1
ATOM 623 N N . ASP A 1 77 ? 1.967 -11.573 -5.627 1.00 92.12 77 ASP A N 1
ATOM 624 C CA . ASP A 1 77 ? 1.106 -12.445 -4.823 1.00 92.12 77 ASP A CA 1
ATOM 625 C C . ASP A 1 77 ? 1.668 -12.668 -3.405 1.00 92.12 77 ASP A C 1
ATOM 627 O O . ASP A 1 77 ? 1.196 -13.546 -2.684 1.00 92.12 77 ASP A O 1
ATOM 631 N N . SER A 1 78 ? 2.675 -11.885 -3.005 1.00 94.25 78 SER A N 1
ATOM 632 C CA . SER A 1 78 ? 3.240 -11.889 -1.654 1.00 94.25 78 SER A CA 1
ATOM 633 C C . SER A 1 78 ? 2.229 -11.451 -0.595 1.00 94.25 78 SER A C 1
ATOM 635 O O . SER A 1 78 ? 1.228 -10.782 -0.874 1.00 94.25 78 SER A O 1
ATOM 637 N N . PHE A 1 79 ? 2.520 -11.798 0.658 1.00 93.50 79 PHE A N 1
ATOM 638 C CA . PHE A 1 79 ? 1.737 -11.309 1.784 1.00 93.50 79 PHE A CA 1
ATOM 639 C C . PHE A 1 79 ? 1.877 -9.788 1.942 1.00 93.50 79 PHE A C 1
ATOM 641 O O . PHE A 1 79 ? 0.881 -9.119 2.209 1.00 93.50 79 PHE A O 1
ATOM 648 N N . GLU A 1 80 ? 3.063 -9.223 1.693 1.00 94.19 80 GLU A N 1
ATOM 649 C CA . GLU A 1 80 ? 3.285 -7.774 1.732 1.00 94.19 80 GLU A CA 1
ATOM 650 C C . GLU A 1 80 ? 2.391 -7.022 0.734 1.00 94.19 80 GLU A C 1
ATOM 652 O O . GLU A 1 80 ? 1.815 -5.983 1.071 1.00 94.19 80 GLU A O 1
ATOM 657 N N . ALA A 1 81 ? 2.204 -7.554 -0.479 1.00 95.06 81 ALA A N 1
ATOM 658 C CA . ALA A 1 81 ? 1.310 -6.964 -1.473 1.00 95.06 81 ALA A CA 1
ATOM 659 C C . ALA A 1 81 ? -0.155 -6.984 -1.016 1.00 95.06 81 ALA A C 1
ATOM 661 O O . ALA A 1 81 ? -0.867 -5.984 -1.164 1.00 95.06 81 ALA A O 1
ATOM 662 N N . LEU A 1 82 ? -0.593 -8.088 -0.404 1.00 95.31 82 LEU A N 1
ATOM 663 C CA . LEU A 1 82 ? -1.930 -8.209 0.181 1.00 95.31 82 LEU A CA 1
ATOM 664 C C . LEU A 1 82 ? -2.134 -7.219 1.330 1.00 95.31 82 LEU A C 1
ATOM 666 O O . LEU A 1 82 ? -3.145 -6.513 1.356 1.00 95.31 82 LEU A O 1
ATOM 670 N N . GLU A 1 83 ? -1.169 -7.123 2.248 1.00 95.50 83 GLU A N 1
ATOM 671 C CA . GLU A 1 83 ? -1.217 -6.183 3.369 1.00 95.50 83 GLU A CA 1
ATOM 672 C C . GLU A 1 83 ? -1.242 -4.735 2.867 1.00 95.50 83 GLU A C 1
ATOM 674 O O . GLU A 1 83 ? -2.002 -3.907 3.374 1.00 95.50 83 GLU A O 1
ATOM 679 N N . TYR A 1 84 ? -0.478 -4.418 1.817 1.00 95.50 84 TYR A N 1
ATOM 680 C CA . TYR A 1 84 ? -0.494 -3.094 1.205 1.00 95.50 84 TYR A CA 1
ATOM 681 C C . TYR A 1 84 ? -1.897 -2.716 0.707 1.00 95.50 84 TYR A C 1
ATOM 683 O O . TYR A 1 84 ? -2.346 -1.587 0.952 1.00 95.50 84 TYR A O 1
ATOM 691 N N . GLN A 1 85 ? -2.598 -3.636 0.029 1.00 95.50 85 GLN A N 1
ATOM 692 C CA . GLN A 1 85 ? -3.979 -3.419 -0.421 1.00 95.50 85 GLN A CA 1
ATOM 693 C C . GLN A 1 85 ? -4.936 -3.276 0.766 1.00 95.50 85 GLN A C 1
ATOM 695 O O . GLN A 1 85 ? -5.699 -2.311 0.830 1.00 95.50 85 GLN A O 1
ATOM 700 N N . ALA A 1 86 ? -4.843 -4.181 1.739 1.00 96.19 86 ALA A N 1
ATOM 701 C CA . ALA A 1 86 ? -5.677 -4.179 2.935 1.00 96.19 86 ALA A CA 1
ATOM 702 C C . ALA A 1 86 ? -5.543 -2.874 3.736 1.00 96.19 86 ALA A C 1
ATOM 704 O O . ALA A 1 86 ? -6.540 -2.237 4.077 1.00 96.19 86 ALA A O 1
ATOM 705 N N . ARG A 1 87 ? -4.308 -2.403 3.943 1.00 95.56 87 ARG A N 1
ATOM 706 C CA . ARG A 1 87 ? -4.018 -1.120 4.596 1.00 95.56 87 ARG A CA 1
ATOM 707 C C . ARG A 1 87 ? -4.589 0.058 3.816 1.00 95.56 87 ARG A C 1
ATOM 709 O O . ARG A 1 87 ? -5.069 1.014 4.413 1.00 95.56 87 ARG A O 1
ATOM 716 N N . THR A 1 88 ? -4.551 0.006 2.487 1.00 95.50 88 THR A N 1
ATOM 717 C CA . THR A 1 88 ? -5.136 1.061 1.646 1.00 95.50 88 THR A CA 1
ATOM 718 C C . THR A 1 88 ? -6.642 1.171 1.870 1.00 95.50 88 THR A C 1
ATOM 720 O O . THR A 1 88 ? -7.136 2.276 2.084 1.00 95.50 88 THR A O 1
ATOM 723 N N . ILE A 1 89 ? -7.346 0.035 1.901 1.00 95.69 89 ILE A N 1
ATOM 724 C CA . ILE A 1 89 ? -8.785 -0.028 2.195 1.00 95.69 89 ILE A CA 1
ATOM 725 C C . ILE A 1 89 ? -9.068 0.501 3.606 1.00 95.69 89 ILE A C 1
ATOM 727 O O . ILE A 1 89 ? -9.932 1.360 3.771 1.00 95.69 89 ILE A O 1
ATOM 731 N N . ALA A 1 90 ? -8.305 0.058 4.608 1.00 95.31 90 ALA A N 1
ATOM 732 C CA . ALA A 1 90 ? -8.446 0.518 5.989 1.00 95.31 90 ALA A CA 1
ATOM 733 C C . ALA A 1 90 ? -8.310 2.048 6.108 1.00 95.31 90 ALA A C 1
ATOM 735 O O . ALA A 1 90 ? -9.156 2.715 6.702 1.00 95.31 90 ALA A O 1
ATOM 736 N N . ILE A 1 91 ? -7.281 2.633 5.482 1.00 94.44 91 ILE A N 1
ATOM 737 C CA . ILE A 1 91 ? -7.068 4.088 5.485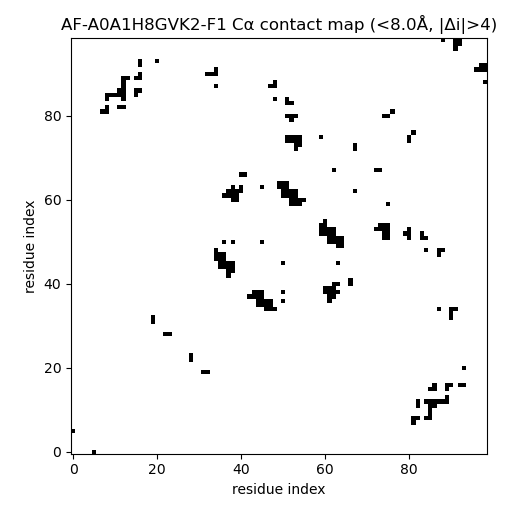 1.00 94.44 91 ILE A CA 1
ATOM 738 C C . ILE A 1 91 ? -8.227 4.819 4.791 1.00 94.44 91 ILE A C 1
ATOM 740 O O . ILE A 1 91 ? -8.663 5.864 5.279 1.00 94.44 91 ILE A O 1
ATOM 744 N N . MET A 1 92 ? -8.728 4.299 3.664 1.00 94.56 92 MET A N 1
ATOM 745 C CA . MET A 1 92 ? -9.872 4.889 2.955 1.00 94.56 92 MET A CA 1
ATOM 746 C C . MET A 1 92 ? -11.132 4.895 3.829 1.00 94.56 92 MET A C 1
ATOM 748 O O . MET A 1 92 ? -11.760 5.945 3.959 1.00 94.56 92 MET A O 1
ATOM 752 N N . ARG A 1 93 ? -11.435 3.783 4.514 1.00 93.69 93 ARG A N 1
ATOM 753 C CA . ARG A 1 93 ? -12.564 3.672 5.454 1.00 93.69 93 ARG A CA 1
ATOM 754 C C . ARG A 1 93 ? -12.456 4.634 6.629 1.00 93.69 93 ARG A C 1
ATOM 756 O O . ARG A 1 93 ? -13.415 5.343 6.920 1.00 93.69 93 ARG A O 1
ATOM 763 N N . ILE A 1 94 ? -11.281 4.725 7.258 1.00 91.50 94 ILE A N 1
ATOM 764 C CA . ILE A 1 94 ? -11.022 5.685 8.346 1.00 91.50 94 ILE A CA 1
ATOM 765 C C . ILE A 1 94 ? -11.286 7.123 7.881 1.00 91.50 94 ILE A C 1
ATOM 767 O O . ILE A 1 94 ? -11.799 7.937 8.644 1.00 91.50 94 ILE A O 1
ATOM 771 N N . LYS A 1 95 ? -10.967 7.431 6.619 1.00 89.88 95 LYS A N 1
ATOM 772 C CA . LYS A 1 95 ? -11.189 8.746 6.005 1.00 89.88 95 LYS A CA 1
ATOM 773 C C . LYS A 1 95 ? -12.595 8.954 5.430 1.00 89.88 95 LYS A C 1
ATOM 775 O O . LYS A 1 95 ? -12.854 10.033 4.906 1.00 89.88 95 LYS A O 1
ATOM 780 N N . GLY A 1 96 ? -13.485 7.962 5.507 1.00 90.12 96 GLY A N 1
ATOM 781 C CA . GLY A 1 96 ? -14.833 8.034 4.933 1.00 90.12 96 GLY A CA 1
ATOM 782 C C . GLY A 1 96 ? -14.858 8.087 3.400 1.00 90.12 96 GLY A C 1
ATOM 783 O O . GLY A 1 96 ? -15.797 8.627 2.821 1.00 90.12 96 GLY A O 1
ATOM 784 N N . ILE A 1 97 ? -13.822 7.568 2.733 1.00 89.38 97 ILE A N 1
ATOM 785 C CA . ILE A 1 97 ? -13.722 7.506 1.271 1.00 89.38 97 ILE A CA 1
ATOM 786 C C . ILE A 1 97 ? -14.209 6.128 0.818 1.00 89.38 97 ILE A C 1
ATOM 788 O O . ILE A 1 97 ? -13.693 5.118 1.291 1.00 89.38 97 ILE A O 1
ATOM 792 N N . ALA A 1 98 ? -15.171 6.098 -0.106 1.00 74.94 98 ALA A N 1
ATOM 793 C CA . ALA A 1 98 ? -15.672 4.856 -0.690 1.00 74.94 98 ALA A CA 1
ATOM 794 C C . ALA A 1 98 ? -14.579 4.121 -1.493 1.00 74.94 98 ALA A C 1
ATOM 796 O O . ALA A 1 98 ? -13.797 4.755 -2.215 1.00 74.94 98 ALA A O 1
ATOM 797 N N . ASP A 1 99 ? -14.541 2.801 -1.318 1.00 61.16 99 ASP A N 1
ATOM 798 C CA . ASP A 1 99 ? -13.683 1.819 -1.989 1.00 61.16 99 ASP A CA 1
ATOM 799 C C . ASP A 1 99 ? -14.007 1.625 -3.479 1.00 61.16 99 ASP A C 1
ATOM 801 O O . ASP A 1 99 ? -15.201 1.531 -3.842 1.00 61.16 99 ASP A O 1
#

Organism: NCBI:txid1173111

Secondary structure (DSSP, 8-state):
--HHHHHHHHHHHHHHHHHHHHHHHHS--TTTT--EEE-TTT--EEEGGGEEEEEETTEEEEEEHHHHHHHT-----SHHHHHHHHHHHHHHHHTT---

Radius of gyration: 13.88 Å; Cα contacts (8 Å, |Δi|>4): 129; chains: 1; bounding box: 31×28×41 Å

Sequence (99 aa):
MSRNKEELIRQLAIKIEEELRDMILKGPHPSLTSLSAFCSCC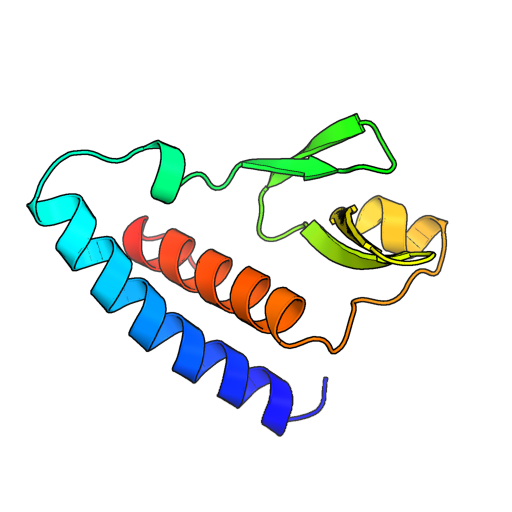LEFRHRKNVRLVKMDGDELPICLECMEKRKWKESDSFEALEYQARTIAIMRIKGIAD

pLDDT: mean 91.77, std 7.82, range [57.25, 98.19]

Nearest PDB structures (foldseek):
  5z8n-assembly2_B  TM=3.411E-01  e=3.320E+00  Arabidopsis thaliana

Solvent-accessible surface area (backbone atoms only — not comparable to full-atom values): 5631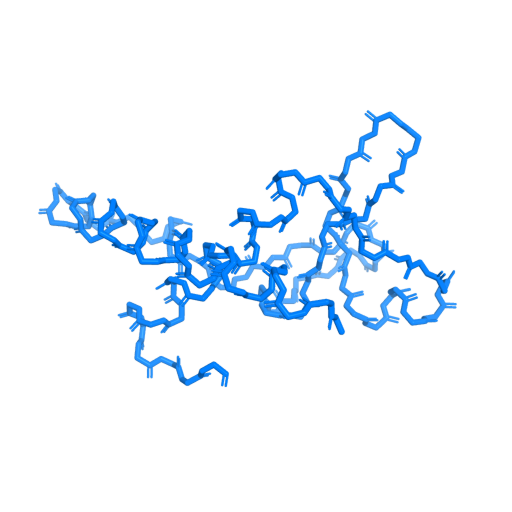 Å² total; per-residue (Å²): 131,61,78,66,59,59,51,52,27,51,56,47,14,53,56,48,32,54,55,52,52,58,49,45,74,78,41,91,52,67,78,84,55,55,55,70,35,62,15,76,78,82,74,42,76,39,54,35,89,48,44,42,33,27,70,51,99,93,46,71,44,41,32,30,55,72,57,28,62,79,68,70,56,60,70,40,87,49,68,69,34,42,49,52,52,9,46,45,52,20,39,32,54,78,70,73,44,88,132

Foldseek 3Di:
DPPVLVVLLQVLLVVLLVVVVVVVVVHNDVVLLDQWDAAPQPRDIDGLLQWFFFDDDVDTGTHGVVRCVVVVTDGDPDPVRSNSSSSSSSSCVVVVHDD